Protein AF-A0A2G5HK63-F1 (afdb_monomer_lite)

Foldseek 3Di:
DVVVVVVVVVVVVVPDPDDDDPPDDFDKPPFDFPDQDDDPVGSHPDDTPRDIDTDPVVRVVVVVVVVCACPDDDPRSDDDDDD

Radius of gyration: 21.39 Å; chains: 1; bounding box: 40×34×57 Å

InterPro domains:
  IPR059950 Biotrophy-associated secreted protein 4 [PF28414] (20-82)

Organism: Cercospora beticola (NCBI:txid122368)

Structure (mmCIF, N/CA/C/O backbone):
data_AF-A0A2G5HK63-F1
#
_entry.id   AF-A0A2G5HK63-F1
#
loop_
_atom_site.group_PDB
_atom_site.id
_atom_site.type_symbol
_atom_site.label_atom_id
_atom_site.label_alt_id
_atom_site.label_comp_id
_atom_site.label_asym_id
_atom_site.label_entity_id
_atom_site.label_seq_id
_atom_site.pdbx_PDB_ins_code
_atom_site.Cartn_x
_atom_site.Cartn_y
_atom_site.Cartn_z
_atom_site.occupancy
_atom_site.B_iso_or_equiv
_atom_site.auth_seq_id
_atom_site.auth_comp_id
_atom_site.auth_asym_id
_atom_site.auth_atom_id
_atom_site.pdbx_PDB_model_num
ATOM 1 N N . MET A 1 1 ? -9.429 14.274 46.314 1.00 57.97 1 MET A N 1
ATOM 2 C CA . MET A 1 1 ? -10.246 14.641 45.134 1.00 57.97 1 MET A CA 1
ATOM 3 C C . MET A 1 1 ? -9.435 15.382 44.065 1.00 57.97 1 MET A C 1
ATOM 5 O O . MET A 1 1 ? -9.477 14.946 42.927 1.00 57.97 1 MET A O 1
ATOM 9 N N . GLN A 1 2 ? -8.632 16.407 44.398 1.00 59.50 2 GLN A N 1
ATOM 10 C CA . GLN A 1 2 ? -7.831 17.182 43.420 1.00 59.50 2 GLN A CA 1
ATOM 11 C C . GLN A 1 2 ? -6.829 16.344 42.589 1.00 59.50 2 GLN A C 1
ATOM 13 O O . GLN A 1 2 ? -6.735 16.502 41.377 1.00 59.50 2 GLN A O 1
ATOM 18 N N . TYR A 1 3 ? -6.100 15.420 43.228 1.00 61.72 3 TYR A N 1
ATOM 19 C CA . TYR A 1 3 ? -5.041 14.630 42.573 1.00 61.72 3 TYR A CA 1
ATOM 20 C C . TYR A 1 3 ? -5.568 13.523 41.648 1.00 61.72 3 TYR A C 1
ATOM 22 O O . TYR A 1 3 ? -4.885 13.114 40.714 1.00 61.72 3 TYR A O 1
ATOM 30 N N . PHE A 1 4 ? -6.797 13.058 41.885 1.00 62.28 4 PHE A N 1
ATOM 31 C CA . PHE A 1 4 ? -7.408 11.975 41.111 1.00 62.28 4 PHE A CA 1
ATOM 32 C C . PHE A 1 4 ? -7.839 12.463 39.722 1.00 62.28 4 PHE A C 1
ATOM 34 O O . PHE A 1 4 ? -7.627 11.777 38.729 1.00 62.28 4 PHE A O 1
ATOM 41 N N . ALA A 1 5 ? -8.360 13.692 39.640 1.00 65.75 5 ALA A N 1
ATOM 42 C CA . ALA A 1 5 ? -8.724 14.323 38.373 1.00 65.75 5 ALA A CA 1
ATOM 43 C C . ALA A 1 5 ? -7.497 14.587 37.479 1.00 65.75 5 ALA A C 1
ATOM 45 O O . ALA A 1 5 ? -7.550 14.350 36.275 1.00 65.75 5 ALA A O 1
ATOM 46 N N . GLY A 1 6 ? -6.373 15.011 38.072 1.00 69.19 6 GLY A N 1
ATOM 47 C CA . GLY A 1 6 ? -5.125 15.237 37.334 1.00 69.19 6 GLY A CA 1
ATOM 48 C C . GLY A 1 6 ? -4.530 13.954 36.747 1.00 69.19 6 GLY A C 1
ATOM 49 O O . GLY A 1 6 ? -4.091 13.949 35.599 1.00 69.19 6 GLY A O 1
ATOM 50 N N . ALA A 1 7 ? -4.570 12.849 37.497 1.00 73.31 7 ALA A N 1
ATOM 51 C CA . ALA A 1 7 ? -4.080 11.554 37.024 1.00 73.31 7 ALA A CA 1
ATOM 52 C C . ALA A 1 7 ? -4.925 10.991 35.865 1.00 73.31 7 ALA A C 1
ATOM 54 O O . ALA A 1 7 ? -4.370 10.493 34.888 1.00 73.31 7 ALA A O 1
ATOM 55 N N . VAL A 1 8 ? -6.255 11.123 35.933 1.00 75.62 8 VAL A N 1
ATOM 56 C CA . VAL A 1 8 ? -7.165 10.691 34.854 1.00 75.62 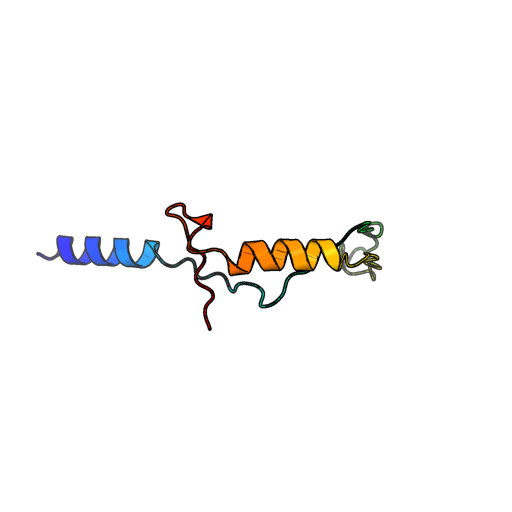8 VAL A CA 1
ATOM 57 C C . VAL A 1 8 ? -6.950 11.512 33.579 1.00 75.62 8 VAL A C 1
ATOM 59 O O . VAL A 1 8 ? -6.940 10.952 32.485 1.00 75.62 8 VAL A O 1
ATOM 62 N N . PHE A 1 9 ? -6.714 12.820 33.710 1.00 70.25 9 PHE A N 1
ATOM 63 C CA . PHE A 1 9 ? -6.427 13.687 32.567 1.00 70.25 9 PHE A CA 1
ATOM 64 C C . PHE A 1 9 ? -5.113 13.301 31.869 1.00 70.25 9 PHE A C 1
ATOM 66 O O . PHE A 1 9 ? -5.085 13.156 30.652 1.00 70.25 9 PHE A O 1
ATOM 73 N N . LEU A 1 10 ? -4.040 13.045 32.625 1.00 65.25 10 LEU A N 1
ATOM 74 C CA . LEU A 1 10 ? -2.749 12.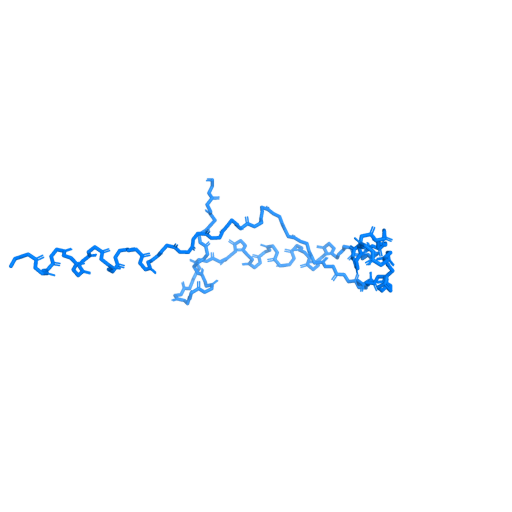641 32.052 1.00 65.25 10 LEU A CA 1
ATOM 75 C C . LEU A 1 10 ? -2.799 11.275 31.344 1.00 65.25 10 LEU A C 1
ATOM 77 O O . LEU A 1 10 ? -2.147 11.110 30.314 1.00 65.25 10 LEU A O 1
ATOM 81 N N . LEU A 1 11 ? -3.594 10.317 31.838 1.00 65.50 11 LEU A N 1
ATOM 82 C CA . LEU A 1 11 ? -3.800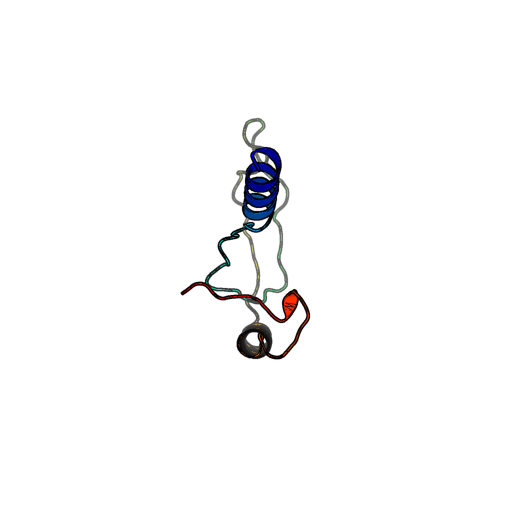 9.038 31.145 1.00 65.50 11 LEU A CA 1
ATOM 83 C C . LEU A 1 11 ? -4.547 9.193 29.811 1.00 65.50 11 LEU A C 1
ATOM 85 O O . LEU A 1 11 ? -4.271 8.445 28.874 1.00 65.50 11 LEU A O 1
ATOM 89 N N . ALA A 1 12 ? -5.467 10.154 29.699 1.00 65.88 12 ALA A N 1
ATOM 90 C CA . ALA A 1 12 ? -6.230 10.372 28.471 1.00 65.88 12 ALA A CA 1
ATOM 91 C C . ALA A 1 12 ? -5.345 10.863 27.310 1.00 65.88 12 ALA A C 1
ATOM 93 O O . ALA A 1 12 ? -5.482 10.374 26.187 1.00 65.88 12 ALA A O 1
ATOM 94 N N . LEU A 1 13 ? -4.389 11.765 27.573 1.00 62.44 13 LEU A N 1
ATOM 95 C CA . LEU A 1 13 ? -3.498 12.305 26.536 1.00 62.44 13 LEU A CA 1
ATOM 96 C C . LEU A 1 13 ? -2.507 11.274 25.966 1.00 62.44 13 LEU A C 1
ATOM 98 O O . LEU A 1 13 ? -2.068 11.422 24.829 1.00 62.44 13 LEU A O 1
ATOM 102 N N . ALA A 1 14 ? -2.171 10.217 26.709 1.00 61.66 14 ALA A N 1
ATOM 103 C CA . ALA A 1 14 ? -1.221 9.197 26.254 1.00 61.66 14 ALA A CA 1
ATOM 104 C C . ALA A 1 14 ? -1.797 8.238 25.187 1.00 61.66 14 ALA A C 1
ATOM 106 O O . ALA A 1 14 ? -1.058 7.432 24.625 1.00 61.66 14 ALA A O 1
ATOM 107 N N . SER A 1 15 ? -3.104 8.305 24.911 1.00 59.34 15 SER A N 1
ATOM 108 C CA . SER A 1 15 ? -3.818 7.333 24.069 1.00 59.34 15 SER A CA 1
ATOM 109 C C . SER A 1 15 ? -3.967 7.723 22.593 1.00 59.34 15 SER A C 1
ATOM 111 O O . SER A 1 15 ? -4.523 6.944 21.822 1.00 59.34 15 SER A O 1
ATOM 113 N N . GLN A 1 16 ? -3.490 8.900 22.169 1.00 58.06 16 GLN A N 1
ATOM 114 C CA . GLN A 1 16 ? -3.826 9.441 20.845 1.00 58.06 16 GLN A CA 1
ATOM 115 C C . GLN A 1 16 ? -2.590 9.666 19.969 1.00 58.06 16 GLN A C 1
ATOM 117 O O . GLN A 1 16 ? -2.120 10.785 19.789 1.00 58.06 16 GLN A O 1
ATOM 122 N N . VAL A 1 17 ? -2.083 8.582 19.379 1.00 60.12 17 VAL A N 1
ATOM 123 C CA . VAL A 1 17 ? -1.224 8.646 18.187 1.00 60.12 17 VAL A CA 1
ATOM 124 C C . VAL A 1 17 ? -2.096 8.424 16.954 1.00 60.12 17 VAL A C 1
ATOM 126 O O . VAL A 1 17 ? -2.319 7.298 16.522 1.00 60.12 17 VAL A O 1
ATOM 129 N N . MET A 1 18 ? -2.636 9.516 16.413 1.00 57.31 18 MET A N 1
ATOM 130 C CA . MET A 1 18 ? -3.378 9.504 15.152 1.00 57.31 18 MET A CA 1
ATOM 131 C C . MET A 1 18 ? -2.370 9.667 14.012 1.00 57.31 18 MET A C 1
ATOM 133 O O . MET A 1 18 ? -1.875 10.768 13.774 1.00 57.31 18 MET A O 1
ATOM 137 N N . ALA A 1 19 ? -2.019 8.570 13.345 1.00 57.91 19 ALA A N 1
ATOM 138 C CA . ALA A 1 19 ? -1.290 8.628 12.084 1.00 57.91 19 ALA A CA 1
ATOM 139 C C . ALA A 1 19 ? -2.307 8.612 10.939 1.00 57.91 19 ALA A C 1
ATOM 141 O O . ALA A 1 19 ? -3.170 7.736 10.904 1.00 57.91 19 ALA A O 1
ATOM 142 N N . ASP A 1 20 ? -2.205 9.575 10.021 1.00 51.28 20 ASP A N 1
ATOM 143 C CA . ASP A 1 20 ? -2.958 9.549 8.769 1.00 51.28 20 ASP A CA 1
ATOM 144 C C . ASP A 1 20 ? -2.516 8.309 7.978 1.00 51.28 20 ASP A C 1
ATOM 146 O O . ASP A 1 20 ? -1.335 8.157 7.636 1.00 51.28 20 ASP A O 1
ATOM 150 N N . LEU A 1 21 ? -3.431 7.358 7.792 1.00 57.44 21 LEU A N 1
ATOM 151 C CA . LEU A 1 21 ? -3.126 6.117 7.097 1.00 57.44 21 LEU A CA 1
ATOM 152 C C . LEU A 1 21 ? -3.315 6.365 5.605 1.00 57.44 21 LEU A C 1
ATOM 154 O O . LEU A 1 21 ? -4.392 6.762 5.174 1.00 57.44 21 LEU A O 1
ATOM 158 N N . HIS A 1 22 ? -2.269 6.121 4.812 1.00 63.19 22 HIS A N 1
ATOM 159 C CA . HIS A 1 22 ? -2.335 6.257 3.357 1.00 63.19 22 HIS A CA 1
ATOM 160 C C . HIS A 1 22 ? -3.607 5.595 2.797 1.00 63.19 22 HIS A C 1
ATOM 162 O O . HIS A 1 22 ? -3.832 4.404 3.007 1.00 63.19 22 HIS A O 1
ATOM 168 N N . SER A 1 23 ? -4.406 6.353 2.038 1.00 71.31 23 SER A N 1
ATOM 169 C CA . SER A 1 23 ? -5.670 5.885 1.442 1.00 71.31 23 SER A CA 1
ATOM 170 C C . SER A 1 23 ? -5.485 4.852 0.324 1.00 71.31 23 SER A C 1
ATOM 172 O O . SER A 1 23 ? -6.448 4.260 -0.162 1.00 71.31 23 SER A O 1
ATOM 174 N N . SER A 1 24 ? -4.242 4.632 -0.106 1.00 79.00 24 SER A N 1
ATOM 175 C CA . SER A 1 24 ? -3.874 3.617 -1.084 1.00 79.00 24 SER A CA 1
ATOM 176 C C . SER A 1 24 ? -2.458 3.104 -0.831 1.00 79.00 24 SER A C 1
ATOM 178 O O . SER A 1 24 ? -1.578 3.836 -0.375 1.00 79.00 24 SER A O 1
ATOM 180 N N . ALA A 1 25 ? -2.239 1.829 -1.140 1.00 83.44 25 ALA A N 1
ATOM 181 C CA . ALA A 1 25 ? -0.938 1.181 -1.093 1.00 83.44 25 ALA A CA 1
ATOM 182 C C . ALA A 1 25 ? -0.812 0.211 -2.271 1.00 83.44 25 ALA A C 1
ATOM 184 O O . ALA A 1 25 ? -1.793 -0.417 -2.669 1.00 83.44 25 ALA A O 1
ATOM 185 N N . VAL A 1 26 ? 0.398 0.088 -2.817 1.00 91.00 26 VAL A N 1
ATOM 186 C CA . VAL A 1 26 ? 0.715 -0.839 -3.910 1.00 91.00 26 VAL A CA 1
ATOM 187 C C . VAL A 1 26 ? 1.997 -1.604 -3.603 1.00 91.00 26 VAL A C 1
ATOM 189 O O . VAL A 1 26 ? 2.948 -1.053 -3.040 1.00 91.00 26 VAL A O 1
ATOM 192 N N . CYS A 1 27 ? 2.037 -2.876 -3.987 1.00 92.00 27 CYS A N 1
ATOM 193 C CA . CYS A 1 27 ? 3.256 -3.673 -3.952 1.00 92.00 27 CYS A CA 1
ATOM 194 C C . CYS A 1 27 ? 4.137 -3.287 -5.142 1.00 92.00 27 CYS A C 1
ATOM 196 O O . CYS A 1 27 ? 3.670 -3.247 -6.279 1.00 92.00 27 CYS A O 1
ATOM 198 N N . VAL A 1 28 ? 5.418 -3.014 -4.887 1.00 91.62 28 VAL A N 1
ATOM 199 C CA . VAL A 1 28 ? 6.376 -2.632 -5.931 1.00 91.62 28 VAL A CA 1
ATOM 200 C C . VAL A 1 28 ? 7.613 -3.515 -5.908 1.00 91.62 28 VAL A C 1
ATOM 202 O O . VAL A 1 28 ? 8.041 -3.953 -4.839 1.00 91.62 28 VAL A O 1
ATOM 205 N N . SER A 1 29 ? 8.215 -3.732 -7.074 1.00 90.44 29 SER A N 1
ATOM 206 C CA . SER A 1 29 ? 9.473 -4.467 -7.229 1.00 90.44 29 SER A CA 1
ATOM 207 C C . SER A 1 29 ? 10.500 -3.674 -8.029 1.00 90.44 29 SER A C 1
ATOM 209 O O . SER A 1 29 ? 10.181 -2.673 -8.675 1.00 90.44 29 SER A O 1
ATOM 211 N N . GLY A 1 30 ? 11.759 -4.107 -7.936 1.00 83.62 30 GLY A N 1
ATOM 212 C CA . GLY A 1 30 ? 12.859 -3.551 -8.720 1.00 83.62 30 GLY A CA 1
ATOM 213 C C . GLY A 1 30 ? 13.122 -2.071 -8.450 1.00 83.62 30 GLY A C 1
ATOM 214 O O . GLY A 1 30 ? 13.577 -1.371 -9.348 1.00 83.62 30 GLY A O 1
ATOM 215 N N . ARG A 1 31 ? 12.817 -1.580 -7.237 1.00 78.94 31 ARG A N 1
ATOM 216 C CA . ARG A 1 31 ? 12.986 -0.165 -6.888 1.00 78.94 31 ARG A CA 1
ATOM 217 C C . ARG A 1 31 ? 14.452 0.228 -7.031 1.00 78.94 31 ARG A C 1
ATOM 219 O O . ARG A 1 31 ? 15.274 -0.124 -6.185 1.00 78.94 31 ARG A O 1
ATOM 226 N N . GLN A 1 32 ? 14.758 1.032 -8.041 1.00 72.31 32 GLN A N 1
ATOM 227 C CA . GLN A 1 32 ? 16.075 1.638 -8.171 1.00 72.31 32 GLN A CA 1
ATOM 228 C C . GLN A 1 32 ? 16.044 3.010 -7.513 1.00 72.31 32 GLN A C 1
ATOM 230 O O . GLN A 1 32 ? 15.309 3.922 -7.898 1.00 72.31 32 GLN A O 1
ATOM 235 N N . ILE A 1 33 ? 16.828 3.143 -6.450 1.00 67.50 33 ILE A N 1
ATOM 236 C CA . ILE A 1 33 ? 17.134 4.444 -5.880 1.00 67.50 33 ILE A CA 1
ATOM 237 C C . ILE A 1 33 ? 18.309 4.959 -6.703 1.00 67.50 33 ILE A C 1
ATOM 239 O O . ILE A 1 33 ? 19.414 4.437 -6.585 1.00 67.50 33 ILE A O 1
ATOM 243 N N . GLY A 1 34 ? 18.051 5.936 -7.578 1.00 59.78 34 GLY A N 1
ATOM 244 C CA . GLY A 1 34 ? 19.120 6.635 -8.288 1.00 59.78 34 GLY A CA 1
ATOM 245 C C . GLY A 1 34 ? 20.214 7.094 -7.316 1.00 59.78 34 GLY A C 1
ATOM 246 O O . GLY A 1 34 ? 19.924 7.412 -6.161 1.00 59.78 34 GLY A O 1
ATOM 247 N N . HIS A 1 35 ? 21.463 7.082 -7.787 1.00 56.78 35 HIS A N 1
ATOM 248 C CA . HIS A 1 35 ? 22.651 7.497 -7.034 1.00 56.78 35 HIS A CA 1
ATOM 249 C C . HIS A 1 35 ? 22.403 8.842 -6.319 1.00 56.78 35 HIS A C 1
ATOM 251 O O . HIS A 1 35 ? 21.715 9.684 -6.903 1.00 56.78 35 HIS A O 1
ATOM 257 N N . PRO A 1 36 ? 22.926 9.078 -5.096 1.00 59.28 36 PRO A N 1
ATOM 258 C CA . PRO A 1 36 ? 22.818 10.373 -4.425 1.00 59.28 36 PRO A CA 1
ATOM 259 C C . PRO A 1 36 ? 23.485 11.460 -5.279 1.00 59.28 36 PRO A C 1
ATOM 261 O O . PRO A 1 36 ? 24.692 11.668 -5.233 1.00 59.28 36 PRO A O 1
ATOM 264 N N . GLY A 1 37 ? 22.680 12.109 -6.114 1.00 56.75 37 GLY A N 1
ATOM 265 C CA . GLY A 1 37 ? 23.039 13.254 -6.930 1.00 56.75 37 GLY A CA 1
ATOM 266 C C . GLY A 1 37 ? 22.333 14.478 -6.371 1.00 56.75 37 GLY A C 1
ATOM 267 O O . GLY A 1 37 ? 21.107 14.522 -6.277 1.00 56.75 37 GLY A O 1
ATOM 268 N N . GLY A 1 38 ? 23.117 15.470 -5.976 1.00 59.78 38 GLY A N 1
ATOM 269 C CA . GLY A 1 38 ? 22.641 16.721 -5.410 1.00 59.78 38 GLY A CA 1
ATOM 270 C C . GLY A 1 38 ? 23.717 17.787 -5.550 1.00 59.78 38 GLY A C 1
ATOM 271 O O . GLY A 1 38 ? 24.898 17.475 -5.702 1.00 59.78 38 GLY A O 1
ATOM 272 N N . THR A 1 39 ? 23.319 19.054 -5.533 1.00 60.69 39 THR A N 1
ATOM 273 C CA . THR A 1 39 ? 24.286 20.149 -5.419 1.00 60.69 39 THR A CA 1
ATOM 274 C C . THR A 1 3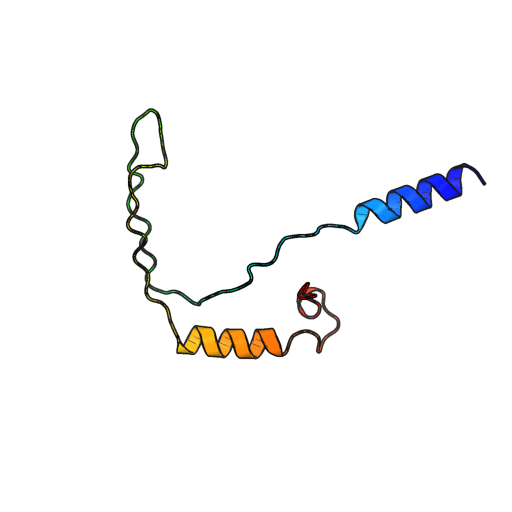9 ? 24.758 20.250 -3.962 1.00 60.69 39 THR A C 1
ATOM 276 O O . THR A 1 39 ? 24.058 19.781 -3.060 1.00 60.69 39 THR A O 1
ATOM 279 N N . PRO A 1 40 ? 25.893 20.913 -3.677 1.00 66.94 40 PRO A N 1
ATOM 280 C CA . PRO A 1 40 ? 26.322 21.193 -2.302 1.00 66.94 40 PRO A CA 1
ATOM 281 C C . PRO A 1 40 ? 25.265 21.900 -1.429 1.00 66.94 40 PRO A C 1
ATOM 283 O O . PRO A 1 40 ? 25.328 21.821 -0.208 1.00 66.94 40 PRO A O 1
ATOM 286 N N . PHE A 1 41 ? 24.271 22.553 -2.042 1.00 67.25 41 PHE A N 1
ATOM 287 C CA . PHE A 1 41 ? 23.171 23.253 -1.367 1.00 67.25 41 PHE A CA 1
ATOM 288 C C . PHE A 1 41 ? 21.851 22.455 -1.346 1.00 67.25 41 PHE A C 1
ATOM 290 O O . PHE A 1 41 ? 20.819 22.965 -0.914 1.00 67.25 41 PHE A O 1
ATOM 297 N N . SER A 1 42 ? 21.849 21.210 -1.830 1.00 54.91 42 SER A N 1
ATOM 298 C CA . SER A 1 42 ? 20.704 20.293 -1.762 1.00 54.91 42 SER A CA 1
ATOM 299 C C . SER A 1 42 ? 21.157 18.835 -1.906 1.00 54.91 42 SER A C 1
ATOM 301 O O . SER A 1 42 ? 21.092 18.276 -3.006 1.00 54.91 42 SER A O 1
ATOM 303 N N . PRO A 1 43 ? 21.551 18.179 -0.797 1.00 55.75 43 PRO A N 1
ATOM 304 C CA . PRO A 1 43 ? 22.038 16.794 -0.793 1.00 55.75 43 PRO A CA 1
ATOM 305 C C . PRO A 1 43 ? 21.011 15.726 -1.219 1.00 55.75 43 PRO A C 1
ATOM 307 O O . PRO A 1 43 ? 21.322 14.540 -1.201 1.00 55.75 43 PRO A O 1
ATOM 310 N N . GLY A 1 44 ? 19.786 16.112 -1.590 1.00 58.44 44 GLY A N 1
ATOM 311 C CA . GLY A 1 44 ? 18.712 15.174 -1.913 1.00 58.44 44 GLY A CA 1
ATOM 312 C C . GLY A 1 44 ? 17.669 15.683 -2.904 1.00 58.44 44 GLY A C 1
ATOM 313 O O . GLY A 1 44 ? 16.541 15.214 -2.848 1.00 58.44 44 GLY A O 1
ATOM 314 N N . MET A 1 45 ? 17.994 16.640 -3.781 1.00 52.47 45 MET A N 1
ATOM 315 C CA . MET A 1 45 ? 17.003 17.232 -4.704 1.00 52.47 45 MET A CA 1
ATOM 316 C C . MET A 1 45 ? 17.480 17.291 -6.166 1.00 52.47 45 MET A C 1
ATOM 318 O O . MET A 1 45 ? 17.074 18.169 -6.920 1.00 52.47 45 MET A O 1
ATOM 322 N N . GLY A 1 46 ? 18.351 16.375 -6.592 1.00 50.25 46 GLY A N 1
ATOM 323 C CA . GLY A 1 46 ? 18.641 16.150 -8.010 1.00 50.25 46 GLY A CA 1
ATOM 324 C C . GLY A 1 46 ? 17.813 14.974 -8.515 1.00 50.25 46 GLY A C 1
ATOM 325 O O . GLY A 1 46 ? 18.105 13.844 -8.147 1.00 50.25 46 GLY A O 1
ATOM 326 N N . GLY A 1 47 ? 16.766 15.253 -9.300 1.00 53.50 47 GLY A N 1
ATOM 327 C CA . GLY A 1 47 ? 15.811 14.305 -9.898 1.00 53.50 47 GLY A CA 1
ATOM 328 C C 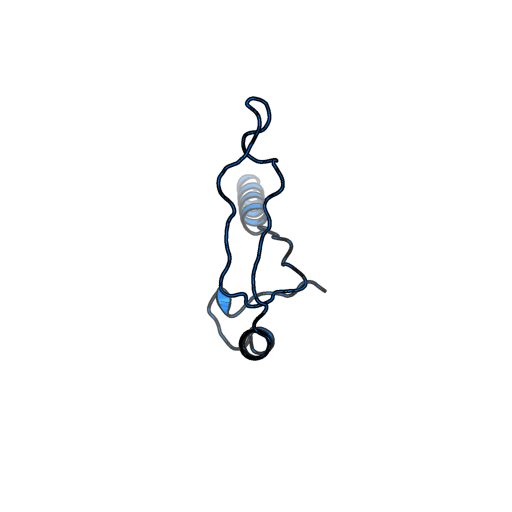. GLY A 1 47 ? 16.208 12.827 -9.854 1.00 53.50 47 GLY A C 1
ATOM 329 O O . GLY A 1 47 ? 16.921 12.336 -10.723 1.00 53.50 47 GLY A O 1
ATOM 330 N N . PHE A 1 48 ? 15.703 12.105 -8.855 1.00 54.59 48 PHE A N 1
ATOM 331 C CA . PHE A 1 48 ? 15.848 10.658 -8.786 1.00 54.59 48 PHE A CA 1
ATOM 332 C C . PHE A 1 48 ? 14.794 10.015 -9.691 1.00 54.59 48 PHE A C 1
ATOM 334 O O . PHE A 1 48 ? 13.609 10.092 -9.349 1.00 54.59 48 PHE A O 1
ATOM 341 N N . PRO A 1 49 ? 15.158 9.324 -10.785 1.00 53.78 49 PRO A N 1
ATOM 342 C CA . PRO A 1 49 ? 14.220 8.413 -11.414 1.00 53.78 49 PRO A CA 1
ATOM 343 C C . PRO A 1 49 ? 13.969 7.277 -10.419 1.00 53.78 49 PRO A C 1
ATOM 345 O O . PRO A 1 49 ? 14.810 6.403 -10.216 1.00 53.78 49 PRO A O 1
ATOM 348 N N . LYS A 1 50 ? 12.829 7.318 -9.725 1.00 63.66 50 LYS A N 1
ATOM 349 C CA . LYS A 1 50 ? 12.327 6.157 -8.991 1.00 63.66 50 LYS A CA 1
ATOM 350 C C . LYS A 1 50 ? 11.702 5.245 -10.036 1.00 63.66 50 LYS A C 1
ATOM 352 O O . LYS A 1 50 ? 10.519 5.372 -10.330 1.00 63.66 50 LYS A O 1
ATOM 357 N N . THR A 1 51 ? 12.503 4.373 -10.636 1.00 76.19 51 THR A N 1
ATOM 358 C CA . THR A 1 51 ? 11.953 3.286 -11.443 1.00 76.19 51 THR A CA 1
ATOM 359 C C . THR A 1 51 ? 11.537 2.171 -10.497 1.00 76.19 51 THR A C 1
ATOM 361 O O . THR A 1 51 ? 12.282 1.773 -9.598 1.00 76.19 51 THR A O 1
ATOM 364 N N . TYR A 1 52 ? 10.293 1.740 -10.635 1.00 85.44 52 TYR A N 1
ATOM 365 C CA . TYR A 1 52 ? 9.737 0.597 -9.936 1.00 85.44 52 TYR A CA 1
ATOM 366 C C . TYR A 1 52 ? 8.635 0.006 -10.804 1.00 85.44 52 TYR A C 1
ATOM 368 O O . TYR A 1 52 ? 7.973 0.717 -11.561 1.00 85.44 52 TYR A O 1
ATOM 376 N N . GLU A 1 53 ? 8.448 -1.297 -10.686 1.00 90.69 53 GLU A N 1
ATOM 377 C CA . GLU A 1 53 ? 7.324 -1.999 -11.285 1.00 90.69 53 GLU A CA 1
ATOM 378 C C . GLU A 1 53 ? 6.228 -2.145 -10.233 1.00 90.69 53 GLU A C 1
ATOM 380 O O . GLU A 1 53 ? 6.519 -2.495 -9.086 1.00 90.69 53 GLU A O 1
ATOM 385 N N . ILE A 1 54 ? 4.979 -1.867 -10.607 1.00 91.81 54 ILE A N 1
ATOM 386 C CA . ILE A 1 54 ? 3.822 -2.134 -9.751 1.00 91.81 54 ILE A CA 1
ATOM 387 C C . ILE A 1 54 ? 3.385 -3.576 -9.982 1.00 91.81 54 ILE A C 1
ATOM 389 O O . ILE A 1 54 ? 3.040 -3.959 -11.097 1.00 91.81 54 ILE A O 1
ATOM 393 N N . LEU A 1 55 ? 3.358 -4.359 -8.909 1.00 95.38 55 LEU A N 1
ATOM 394 C CA . LEU A 1 55 ? 2.931 -5.750 -8.938 1.00 95.38 55 LEU A CA 1
ATOM 395 C C . LEU A 1 55 ? 1.434 -5.830 -8.634 1.00 95.38 55 LEU A C 1
ATOM 397 O O . LEU A 1 55 ? 1.037 -5.790 -7.466 1.00 95.38 55 LEU A O 1
ATOM 401 N N . LEU A 1 56 ? 0.602 -5.938 -9.671 1.00 94.81 56 LEU A N 1
ATOM 402 C CA . LEU A 1 56 ? -0.859 -5.957 -9.524 1.00 94.81 56 LEU A CA 1
ATOM 403 C C . LEU A 1 56 ? -1.344 -7.154 -8.695 1.00 94.81 56 LEU A C 1
ATOM 405 O O . LEU A 1 56 ? -2.061 -6.951 -7.720 1.00 94.81 56 LEU A O 1
ATOM 409 N N . ASP A 1 57 ? -0.880 -8.366 -9.000 1.00 95.62 57 ASP A N 1
ATOM 410 C CA . ASP A 1 57 ? -1.314 -9.585 -8.296 1.00 95.62 57 ASP A CA 1
ATOM 411 C C . ASP A 1 57 ? -0.924 -9.568 -6.811 1.00 95.62 57 ASP A C 1
ATOM 413 O O . ASP A 1 57 ? -1.713 -9.917 -5.932 1.00 95.62 57 ASP A O 1
ATOM 417 N N . ALA A 1 58 ? 0.296 -9.112 -6.509 1.00 93.44 58 ALA A N 1
ATOM 418 C CA . ALA A 1 58 ? 0.759 -8.969 -5.130 1.00 93.44 58 ALA A CA 1
ATOM 419 C C . ALA A 1 58 ? -0.036 -7.888 -4.385 1.00 93.44 58 ALA A C 1
ATOM 421 O O . ALA A 1 58 ? -0.374 -8.068 -3.213 1.00 93.44 58 ALA A O 1
ATOM 422 N N . THR A 1 59 ? -0.365 -6.793 -5.077 1.00 94.06 59 THR A N 1
ATOM 423 C CA . THR A 1 59 ? -1.203 -5.721 -4.532 1.00 94.06 59 THR A CA 1
ATOM 424 C C . THR A 1 59 ? -2.599 -6.241 -4.206 1.00 94.06 59 THR A C 1
ATOM 426 O O . THR A 1 59 ? -3.061 -6.037 -3.088 1.00 94.06 59 THR A O 1
ATOM 429 N N . ASP A 1 60 ? -3.248 -6.964 -5.120 1.00 94.00 60 ASP A N 1
ATOM 430 C CA . ASP A 1 60 ? -4.592 -7.511 -4.897 1.00 94.00 60 ASP A CA 1
ATOM 431 C C . ASP A 1 60 ? -4.615 -8.518 -3.737 1.00 94.00 60 ASP A C 1
ATOM 433 O O . ASP A 1 60 ? -5.452 -8.431 -2.834 1.00 94.00 60 ASP A O 1
ATOM 437 N N . CYS A 1 61 ? -3.621 -9.407 -3.679 1.00 92.62 61 CYS A N 1
ATOM 438 C CA . CYS A 1 61 ? -3.447 -10.344 -2.572 1.00 92.62 61 CYS A CA 1
ATOM 439 C C . CYS A 1 61 ? -3.327 -9.617 -1.218 1.00 92.62 61 CYS A C 1
ATOM 441 O O . CYS A 1 61 ? -4.052 -9.930 -0.264 1.00 92.62 61 CYS A O 1
ATOM 443 N N . ALA A 1 62 ? -2.462 -8.599 -1.143 1.00 89.50 62 ALA A N 1
ATOM 444 C CA . ALA A 1 62 ? -2.284 -7.780 0.053 1.00 89.50 62 ALA A CA 1
ATOM 445 C C . ALA A 1 62 ? -3.565 -7.013 0.422 1.00 89.50 62 ALA A C 1
ATOM 447 O O . ALA A 1 62 ? -3.964 -7.017 1.589 1.00 89.50 62 ALA A O 1
ATOM 448 N N . CYS A 1 63 ? -4.257 -6.424 -0.559 1.00 86.88 63 CYS A N 1
ATOM 449 C CA . CYS A 1 63 ? -5.551 -5.772 -0.363 1.00 86.88 63 CYS A CA 1
ATOM 450 C C . CYS A 1 63 ? -6.596 -6.745 0.198 1.00 86.88 63 CYS A C 1
ATOM 452 O O . CYS A 1 63 ? -7.365 -6.376 1.088 1.00 86.88 63 CYS A O 1
ATOM 454 N N . GLY A 1 64 ? -6.605 -7.994 -0.268 1.00 88.38 64 GLY A N 1
ATOM 455 C CA . GLY A 1 64 ? -7.467 -9.048 0.257 1.00 88.38 64 GLY A CA 1
ATOM 456 C C . GLY A 1 64 ? -7.219 -9.331 1.739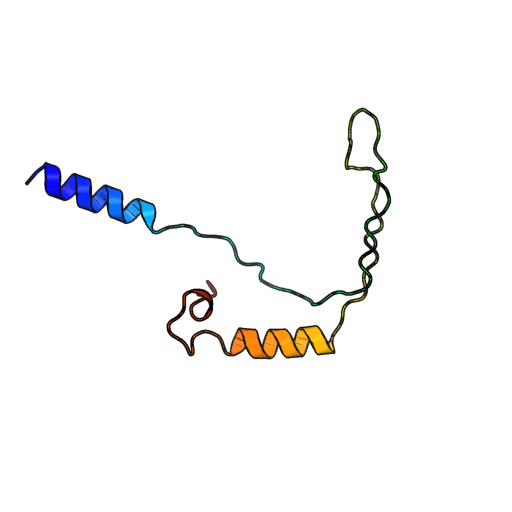 1.00 88.38 64 GLY A C 1
ATOM 457 O O . GLY A 1 64 ? -8.176 -9.433 2.508 1.00 88.38 64 GLY A O 1
ATOM 458 N N . TYR A 1 65 ? -5.958 -9.429 2.169 1.00 85.12 65 TYR A N 1
ATOM 459 C CA . TYR A 1 65 ? -5.627 -9.575 3.593 1.00 85.12 65 TYR A CA 1
ATOM 460 C C . TYR A 1 65 ? -6.009 -8.340 4.403 1.00 85.12 65 TYR A C 1
ATOM 462 O O . TYR A 1 65 ? -6.620 -8.474 5.461 1.00 85.12 65 TYR A O 1
ATOM 470 N N . TYR A 1 66 ? -5.711 -7.150 3.885 1.00 79.81 66 TYR A N 1
ATOM 471 C CA . TYR A 1 66 ? -6.026 -5.890 4.543 1.00 79.81 66 TYR A CA 1
ATOM 472 C C . TYR A 1 66 ? -7.531 -5.722 4.774 1.00 79.81 66 TYR A C 1
ATOM 474 O O . TYR A 1 66 ? -7.955 -5.415 5.879 1.00 79.81 66 TYR A O 1
ATOM 482 N N . ARG A 1 67 ? -8.379 -6.010 3.783 1.00 80.25 67 ARG A N 1
ATOM 483 C CA . ARG A 1 67 ? -9.844 -5.935 3.949 1.00 80.25 67 ARG A CA 1
ATOM 484 C C . ARG A 1 67 ? -10.402 -6.943 4.957 1.00 80.25 67 ARG A C 1
ATOM 486 O O . ARG A 1 67 ? -11.498 -6.741 5.464 1.00 80.25 67 ARG A O 1
ATOM 493 N N . ARG A 1 68 ? -9.664 -8.020 5.236 1.00 80.94 68 ARG A N 1
ATOM 494 C CA . ARG A 1 68 ? -10.009 -9.032 6.245 1.00 80.94 68 ARG A CA 1
ATOM 495 C C . ARG A 1 68 ? -9.388 -8.754 7.615 1.00 80.94 68 ARG A C 1
ATOM 497 O O . ARG A 1 68 ? -9.511 -9.597 8.498 1.00 80.94 68 ARG A O 1
ATOM 504 N N . ARG A 1 69 ? -8.721 -7.613 7.815 1.00 74.62 69 ARG A N 1
ATOM 505 C CA . ARG A 1 69 ? -8.320 -7.187 9.163 1.00 74.62 69 ARG A CA 1
ATOM 506 C C . ARG A 1 69 ? -9.569 -6.897 10.008 1.00 74.62 69 ARG A C 1
ATOM 508 O O . ARG A 1 69 ? -10.678 -6.795 9.491 1.00 74.62 69 ARG A O 1
ATOM 515 N N . ASN A 1 70 ? -9.381 -6.769 11.311 1.00 71.19 70 ASN A N 1
ATOM 516 C CA . ASN A 1 70 ? -10.405 -6.671 12.359 1.00 71.19 70 ASN A CA 1
ATOM 517 C C . ASN A 1 70 ? -11.074 -8.002 12.741 1.00 71.19 70 ASN A C 1
ATOM 519 O O . ASN A 1 70 ? -12.133 -8.008 13.359 1.00 71.19 70 ASN A O 1
ATOM 523 N N . THR A 1 71 ? -10.443 -9.141 12.430 1.00 76.44 71 THR A N 1
ATOM 524 C CA . THR A 1 71 ? -10.906 -10.482 12.846 1.00 76.44 71 THR A CA 1
ATOM 525 C C . THR A 1 71 ? -10.150 -11.055 14.052 1.00 76.44 71 THR A C 1
ATOM 527 O O . THR A 1 71 ? -10.379 -12.205 14.419 1.00 76.44 71 THR A O 1
ATOM 530 N N . GLY A 1 72 ? -9.220 -10.303 14.648 1.00 70.56 72 GLY A N 1
ATOM 531 C CA . GLY A 1 72 ? -8.351 -10.767 15.733 1.00 70.56 72 GLY A CA 1
ATOM 532 C C . GLY A 1 72 ? -8.189 -9.749 16.865 1.00 70.56 72 GLY A C 1
ATOM 533 O O . GLY A 1 72 ? -8.698 -8.631 16.808 1.00 70.56 72 GLY A O 1
ATOM 534 N N . ASN A 1 73 ? -7.485 -10.164 17.920 1.00 76.94 73 ASN A N 1
ATOM 535 C CA . ASN A 1 73 ? -7.338 -9.397 19.165 1.00 76.94 73 ASN A CA 1
ATOM 536 C C . ASN A 1 73 ? -5.950 -8.763 19.333 1.00 76.94 73 ASN A C 1
ATOM 538 O O . ASN A 1 73 ? -5.665 -8.186 20.382 1.00 76.94 73 ASN A O 1
ATOM 542 N N . LYS A 1 74 ? -5.052 -8.912 18.354 1.00 69.06 74 LYS A N 1
ATOM 543 C CA . LYS A 1 74 ? -3.725 -8.293 18.406 1.00 69.06 74 LYS A CA 1
ATOM 544 C C . LYS A 1 74 ? -3.797 -6.880 17.835 1.00 69.06 74 LYS A C 1
ATOM 546 O O . LYS A 1 74 ? -4.668 -6.569 17.032 1.00 69.06 74 LYS A O 1
ATOM 551 N N . GLN A 1 75 ? -2.855 -6.024 18.222 1.00 65.75 75 GLN A N 1
ATOM 552 C CA . GLN A 1 75 ? -2.845 -4.612 17.822 1.00 65.75 75 GLN A CA 1
ATOM 553 C C . GLN A 1 75 ? -2.912 -4.414 16.296 1.00 65.75 75 GLN A C 1
ATOM 555 O O . GLN A 1 75 ? -3.618 -3.536 15.825 1.00 65.75 75 GLN A O 1
ATOM 560 N N . TRP A 1 76 ? -2.224 -5.251 15.517 1.00 67.50 76 TRP A N 1
ATOM 561 C CA . TRP A 1 76 ? -2.229 -5.192 14.048 1.00 67.50 76 TRP A CA 1
ATOM 562 C C . TRP A 1 76 ? -3.464 -5.827 13.402 1.00 67.50 76 TRP A C 1
ATOM 564 O O . TRP A 1 76 ? -3.684 -5.655 12.204 1.00 67.50 76 TRP A O 1
ATOM 574 N N . ASP A 1 77 ? -4.258 -6.568 14.178 1.00 64.81 77 ASP A N 1
ATOM 575 C CA . ASP A 1 77 ? -5.562 -7.040 13.732 1.00 64.81 77 ASP A CA 1
ATOM 576 C C . ASP A 1 77 ? -6.581 -5.899 13.804 1.00 64.81 77 ASP A C 1
ATOM 578 O O . ASP A 1 77 ? -7.570 -5.960 13.095 1.00 64.81 77 ASP A O 1
ATOM 582 N N . GLN A 1 78 ? -6.356 -4.865 14.621 1.00 69.25 78 GLN A N 1
ATOM 583 C CA . GLN A 1 78 ? -7.287 -3.760 14.857 1.00 69.25 78 GLN A CA 1
ATOM 584 C C . GLN A 1 78 ? -6.714 -2.457 14.306 1.00 69.25 78 GLN A C 1
ATOM 586 O O . GLN A 1 78 ? -6.196 -1.617 15.038 1.00 69.25 78 GLN A O 1
ATOM 591 N N . CYS A 1 79 ? -6.806 -2.286 12.994 1.00 68.50 79 CYS A N 1
ATOM 592 C CA . CYS A 1 79 ? -6.433 -1.034 12.355 1.00 68.50 79 CYS A CA 1
ATOM 593 C C . CYS A 1 79 ? -7.733 -0.309 11.977 1.00 68.50 79 CYS A C 1
ATOM 595 O O . CYS A 1 79 ? -8.330 -0.663 10.960 1.00 68.50 79 CYS A O 1
ATOM 597 N N . PRO A 1 80 ? -8.225 0.670 12.752 1.00 63.31 80 PRO A N 1
ATOM 598 C CA . PRO A 1 80 ? -9.372 1.462 12.323 1.00 63.31 80 PRO A CA 1
ATOM 599 C C . PRO A 1 80 ? -9.007 2.192 11.023 1.00 63.31 80 PRO A C 1
ATOM 601 O O . PRO A 1 80 ? -8.056 2.967 10.998 1.00 63.31 80 PRO A O 1
ATOM 604 N N . ASP A 1 81 ? -9.728 1.901 9.933 1.00 58.41 81 ASP A N 1
ATOM 605 C CA . ASP A 1 81 ? -9.728 2.821 8.792 1.00 58.41 81 ASP A CA 1
ATOM 606 C C . ASP A 1 81 ? -10.624 3.974 9.203 1.00 58.41 81 ASP A C 1
ATOM 608 O O . ASP A 1 81 ? -11.813 3.772 9.454 1.00 58.41 81 ASP A O 1
ATOM 612 N N . PHE A 1 82 ? -10.052 5.161 9.350 1.00 53.47 82 PHE A N 1
ATOM 613 C CA . PHE A 1 82 ? -10.855 6.358 9.532 1.00 53.47 82 PHE A CA 1
ATOM 614 C C . PHE A 1 82 ? -11.466 6.706 8.167 1.00 53.47 82 PHE A C 1
ATOM 616 O O . PHE A 1 82 ? -10.738 6.862 7.188 1.00 53.47 82 PHE A O 1
ATOM 623 N N . ALA A 1 83 ? -12.801 6.706 8.107 1.00 42.81 83 ALA A N 1
ATOM 624 C CA . ALA A 1 83 ? -13.595 7.133 6.955 1.00 42.81 83 ALA A CA 1
ATOM 625 C C . ALA A 1 83 ? -13.623 8.661 6.826 1.00 42.81 83 ALA A C 1
ATOM 627 O O . ALA A 1 83 ? -13.562 9.334 7.883 1.00 42.81 83 ALA A O 1
#

Sequence (83 aa):
MQYFAGAVFLLALASQVMADLHSSAVCVSGRQIGHPGGTPFSPGMGGFPKTYEILLDATDCACGYYRRRNTGNKQWDQCPDFA

pLDDT: mean 70.53, std 13.56, range [42.81, 95.62]

Secondary structure (DSSP, 8-state):
-HHHHHHHHHHHHTT-------S----EEEEE------BTTBTT-S----EEEE-HHHHHHHHHHHHT-SSSSSGGG------